Protein AF-A0A259LW27-F1 (afdb_monomer_lite)

Structure (mmCIF, N/CA/C/O backbone):
data_AF-A0A259LW27-F1
#
_entry.id   AF-A0A259LW27-F1
#
loop_
_atom_site.group_PDB
_atom_site.id
_atom_site.type_symbol
_atom_site.label_atom_id
_atom_site.label_alt_id
_atom_site.label_comp_id
_atom_site.label_asym_id
_atom_site.label_entity_id
_atom_site.label_seq_id
_atom_site.pdbx_PDB_ins_code
_atom_site.Cartn_x
_atom_site.Cartn_y
_atom_site.Cartn_z
_atom_site.occupancy
_atom_site.B_iso_or_equiv
_atom_site.auth_seq_id
_atom_site.auth_comp_id
_atom_site.auth_asym_id
_atom_site.auth_atom_id
_atom_site.pdbx_PDB_model_num
ATOM 1 N N . MET A 1 1 ? 3.264 -1.424 16.706 1.00 97.19 1 MET A N 1
ATOM 2 C CA . MET A 1 1 ? 2.680 -1.725 15.375 1.00 97.19 1 MET A CA 1
ATOM 3 C C . MET A 1 1 ? 2.919 -3.188 14.995 1.00 97.19 1 MET A C 1
ATOM 5 O O . MET A 1 1 ? 4.022 -3.687 15.193 1.00 97.19 1 MET A O 1
ATOM 9 N N . ARG A 1 2 ? 1.919 -3.892 14.452 1.00 97.81 2 ARG A N 1
ATOM 10 C CA . ARG A 1 2 ? 2.052 -5.259 13.912 1.00 97.81 2 ARG A CA 1
ATOM 11 C C . ARG A 1 2 ? 2.531 -5.202 12.460 1.00 97.81 2 ARG A C 1
ATOM 13 O O . ARG A 1 2 ? 2.002 -4.412 11.686 1.00 97.81 2 ARG A O 1
ATOM 20 N N . ILE A 1 3 ? 3.506 -6.032 12.082 1.00 98.06 3 ILE A N 1
ATOM 21 C CA . ILE A 1 3 ? 4.008 -6.111 10.698 1.00 98.06 3 ILE A CA 1
ATOM 22 C C . ILE A 1 3 ? 3.600 -7.447 10.075 1.00 98.06 3 ILE A C 1
ATOM 24 O O . ILE A 1 3 ? 3.969 -8.503 10.585 1.00 98.06 3 ILE A O 1
ATOM 28 N N . ILE A 1 4 ? 2.881 -7.380 8.957 1.00 98.25 4 ILE A N 1
ATOM 29 C CA . ILE A 1 4 ? 2.345 -8.508 8.196 1.00 98.25 4 ILE A CA 1
ATOM 30 C C . ILE A 1 4 ? 3.014 -8.516 6.821 1.00 98.25 4 ILE A C 1
ATOM 32 O O . ILE A 1 4 ? 3.068 -7.479 6.165 1.00 98.25 4 ILE A O 1
ATOM 36 N N . ARG A 1 5 ? 3.542 -9.666 6.386 1.00 96.62 5 ARG A N 1
ATOM 37 C CA . ARG A 1 5 ? 4.329 -9.778 5.137 1.00 96.62 5 ARG A CA 1
ATOM 38 C C . ARG A 1 5 ? 3.745 -10.702 4.075 1.00 96.62 5 ARG A C 1
ATOM 40 O O . ARG A 1 5 ? 4.309 -10.824 2.989 1.00 96.62 5 ARG A O 1
ATOM 47 N N . ASP A 1 6 ? 2.623 -11.329 4.388 1.00 93.81 6 ASP A N 1
ATOM 48 C CA . ASP A 1 6 ? 1.914 -12.266 3.527 1.00 93.81 6 ASP A CA 1
ATOM 49 C C . ASP A 1 6 ? 0.428 -11.880 3.492 1.00 93.81 6 ASP A C 1
ATOM 51 O O . ASP A 1 6 ? -0.055 -11.248 4.427 1.00 93.81 6 ASP A O 1
ATOM 55 N N . TYR A 1 7 ? -0.279 -12.207 2.409 1.00 95.88 7 TYR A N 1
ATOM 56 C CA . TYR A 1 7 ? -1.725 -11.973 2.274 1.00 95.88 7 TYR A CA 1
ATOM 57 C C . TYR A 1 7 ? -2.527 -13.273 2.098 1.00 95.88 7 TYR A C 1
ATOM 59 O O . TYR A 1 7 ? -3.751 -13.244 2.085 1.00 95.88 7 TYR A O 1
ATOM 67 N N . THR A 1 8 ? -1.851 -14.411 1.954 1.00 94.69 8 THR A N 1
ATOM 68 C CA . THR A 1 8 ? -2.450 -15.738 1.770 1.00 94.69 8 THR A CA 1
ATOM 69 C C . THR A 1 8 ? -2.719 -16.404 3.117 1.00 94.69 8 THR A C 1
ATOM 71 O O . THR A 1 8 ? -3.765 -17.019 3.302 1.00 94.69 8 THR A O 1
ATOM 74 N N . TYR A 1 9 ? -1.797 -16.253 4.070 1.00 92.06 9 TYR A N 1
ATOM 75 C CA . TYR A 1 9 ? -1.859 -16.871 5.397 1.00 92.06 9 TYR A CA 1
ATOM 76 C C . TYR A 1 9 ? -1.893 -15.807 6.497 1.00 92.06 9 TYR A C 1
ATOM 78 O O . TYR A 1 9 ? -0.999 -15.721 7.336 1.00 92.06 9 TYR A O 1
ATOM 86 N N . VAL A 1 10 ? -2.915 -14.950 6.450 1.00 93.81 10 VAL A N 1
ATOM 87 C CA . VAL A 1 10 ? -3.113 -13.870 7.426 1.00 93.81 10 VAL A CA 1
ATOM 88 C C . VAL A 1 10 ? -4.057 -14.334 8.522 1.00 93.81 10 VAL A C 1
ATOM 90 O O . VAL A 1 10 ? -5.181 -14.751 8.236 1.00 93.81 10 VAL A O 1
ATOM 93 N N . ASP A 1 11 ? -3.624 -14.206 9.775 1.00 95.00 11 ASP A N 1
ATOM 94 C CA . ASP A 1 11 ? -4.479 -14.447 10.934 1.00 95.00 11 ASP A CA 1
ATOM 95 C C . ASP A 1 11 ? -5.708 -13.529 10.898 1.00 95.00 11 ASP A C 1
ATOM 97 O O . ASP A 1 11 ? -5.623 -12.362 10.513 1.00 95.00 11 ASP A O 1
ATOM 101 N N . LEU A 1 12 ? -6.863 -14.010 11.367 1.00 93.88 12 LEU A N 1
ATOM 102 C CA . LEU A 1 12 ? -8.093 -13.205 11.393 1.00 93.88 12 LEU A CA 1
ATOM 103 C C . LEU A 1 12 ? -7.910 -11.869 12.134 1.00 93.88 12 LEU A C 1
ATOM 105 O O . LEU A 1 12 ? -8.438 -10.847 11.700 1.00 93.88 12 LEU A O 1
ATOM 109 N N . ALA A 1 13 ? -7.108 -11.860 13.202 1.00 95.38 13 ALA A N 1
ATOM 110 C CA . ALA A 1 13 ? -6.789 -10.657 13.970 1.00 95.38 13 ALA A CA 1
ATOM 111 C C . ALA A 1 13 ? -5.956 -9.628 13.181 1.00 95.38 13 ALA A C 1
ATOM 113 O O . ALA A 1 13 ? -5.990 -8.440 13.497 1.00 95.38 13 ALA A O 1
ATOM 114 N N . ASP A 1 14 ? -5.245 -10.047 12.133 1.00 96.38 14 ASP A N 1
ATOM 115 C CA . ASP A 1 14 ? -4.373 -9.205 11.313 1.00 96.38 14 ASP A CA 1
ATOM 116 C C . ASP A 1 14 ? -5.112 -8.595 10.096 1.00 96.38 14 ASP A C 1
ATOM 118 O O . ASP A 1 14 ? -4.605 -7.678 9.447 1.00 96.38 14 ASP A O 1
ATOM 122 N N . ARG A 1 15 ? -6.365 -8.995 9.843 1.00 97.81 15 ARG A N 1
ATOM 123 C CA . ARG A 1 15 ? -7.225 -8.477 8.759 1.00 97.81 15 ARG A CA 1
ATOM 124 C C . ARG A 1 15 ? -8.018 -7.222 9.162 1.00 97.81 15 ARG A C 1
ATOM 126 O O . ARG A 1 15 ? -7.976 -6.805 10.320 1.00 97.81 15 ARG A O 1
ATOM 133 N N . GLY A 1 16 ? -8.756 -6.610 8.233 1.00 97.38 16 GLY A N 1
ATOM 134 C CA . GLY A 1 16 ? -9.849 -5.688 8.593 1.00 97.38 16 GLY A CA 1
ATOM 135 C C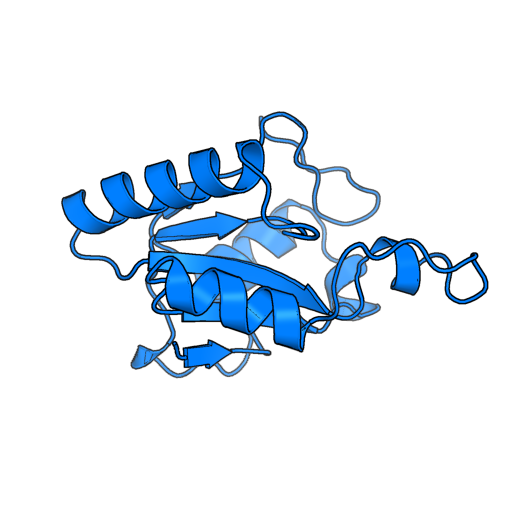 . GLY A 1 16 ? -9.498 -4.208 8.777 1.00 97.38 16 GLY A C 1
ATOM 136 O O . GLY A 1 16 ? -10.308 -3.477 9.339 1.00 97.38 16 GLY A O 1
ATOM 137 N N . ALA A 1 17 ? -8.310 -3.753 8.371 1.00 98.50 17 ALA A N 1
ATOM 138 C CA . ALA A 1 17 ? -7.897 -2.358 8.559 1.00 98.50 17 ALA A CA 1
ATOM 139 C C . ALA A 1 17 ? -8.491 -1.393 7.518 1.00 98.50 17 ALA A C 1
ATOM 141 O O . ALA A 1 17 ? -8.718 -1.774 6.366 1.00 98.50 17 ALA A O 1
ATOM 142 N N . SER A 1 18 ? -8.625 -0.121 7.908 1.00 98.88 18 SER A N 1
ATOM 143 C CA . SER A 1 18 ? -8.682 0.998 6.959 1.00 98.88 18 SER A CA 1
ATOM 144 C C . SER A 1 18 ? -7.250 1.389 6.619 1.00 98.88 18 SER A C 1
ATOM 146 O O . SER A 1 18 ? -6.502 1.802 7.508 1.00 98.88 18 SER A O 1
ATOM 148 N N . ALA A 1 19 ? -6.834 1.212 5.364 1.00 98.81 19 ALA A N 1
ATOM 149 C CA . ALA A 1 19 ? -5.424 1.294 5.004 1.00 98.81 19 ALA A CA 1
ATOM 150 C C . ALA A 1 19 ? -5.109 2.320 3.916 1.00 98.81 19 ALA A C 1
ATOM 152 O O . ALA A 1 19 ? -5.777 2.391 2.885 1.00 98.81 19 ALA A O 1
ATOM 153 N N . ALA A 1 20 ? -4.011 3.050 4.113 1.00 98.81 20 ALA A N 1
ATOM 154 C CA . ALA A 1 20 ? -3.371 3.805 3.043 1.00 98.81 20 ALA A CA 1
ATOM 155 C C . ALA A 1 20 ? -2.406 2.896 2.259 1.00 98.81 20 ALA A C 1
ATOM 157 O O . ALA A 1 20 ? -1.611 2.171 2.863 1.00 98.81 20 ALA A O 1
ATOM 158 N N . ILE A 1 21 ? -2.448 2.929 0.924 1.00 98.44 21 ILE A N 1
ATOM 159 C CA . ILE A 1 21 ? -1.619 2.076 0.055 1.00 98.44 21 ILE A CA 1
ATOM 160 C C . ILE A 1 21 ? -0.588 2.918 -0.708 1.00 98.44 21 ILE A C 1
ATOM 162 O O . ILE A 1 21 ? -0.930 3.917 -1.339 1.00 98.44 21 ILE A O 1
ATOM 166 N N . GLY A 1 22 ? 0.682 2.497 -0.686 1.00 97.31 22 GLY A N 1
ATOM 167 C CA . GLY A 1 22 ? 1.767 3.198 -1.376 1.00 97.31 22 GLY A CA 1
ATOM 168 C C . GLY A 1 22 ? 3.176 2.719 -1.007 1.00 97.31 22 GLY A C 1
ATOM 169 O O . GLY A 1 22 ? 3.369 1.807 -0.206 1.00 97.31 22 GLY A O 1
ATOM 170 N N . ASN A 1 23 ? 4.201 3.349 -1.591 1.00 95.81 23 ASN A N 1
ATOM 171 C CA . ASN A 1 23 ? 5.606 3.015 -1.295 1.00 95.81 23 ASN A CA 1
ATOM 172 C C . ASN A 1 23 ? 6.103 3.623 0.029 1.00 95.81 23 ASN A C 1
ATOM 174 O O . ASN A 1 23 ? 7.026 3.086 0.641 1.00 95.81 23 ASN A O 1
ATOM 178 N N . PHE A 1 24 ? 5.511 4.746 0.457 1.00 97.31 24 PHE A N 1
ATOM 179 C CA . PHE A 1 24 ? 5.796 5.431 1.724 1.00 97.31 24 PHE A CA 1
ATOM 180 C C . PHE A 1 24 ? 7.282 5.733 1.997 1.00 97.31 24 PHE A C 1
ATOM 182 O O . PHE A 1 24 ? 7.673 5.950 3.142 1.00 97.31 24 PHE A O 1
ATOM 189 N N . ASP A 1 25 ? 8.118 5.794 0.959 1.00 95.38 25 ASP A N 1
ATOM 190 C CA . ASP A 1 25 ? 9.520 6.192 1.084 1.00 95.38 25 ASP A CA 1
ATOM 191 C C . ASP A 1 25 ? 9.594 7.685 1.443 1.00 95.38 25 ASP A C 1
ATOM 193 O O . ASP A 1 25 ? 8.900 8.518 0.860 1.00 95.38 25 ASP A O 1
ATOM 197 N N . GLY A 1 26 ? 10.349 8.040 2.480 1.00 95.75 26 GLY A N 1
ATOM 198 C CA . GLY A 1 26 ? 10.391 9.410 3.006 1.00 95.75 26 GLY A CA 1
ATOM 199 C C . GLY A 1 26 ? 9.285 9.771 4.013 1.00 95.75 26 GLY A C 1
ATOM 200 O O . GLY A 1 26 ? 9.517 10.630 4.861 1.00 95.75 26 GLY A O 1
ATOM 201 N N . VAL A 1 27 ? 8.102 9.135 3.964 1.00 97.31 27 VAL A N 1
ATOM 202 C CA . VAL A 1 27 ? 6.915 9.471 4.801 1.00 97.31 27 VAL A CA 1
ATOM 203 C C . VAL A 1 27 ? 6.674 10.999 4.898 1.00 97.31 27 VAL A C 1
ATOM 205 O O . VAL A 1 27 ? 6.501 11.582 5.975 1.00 97.31 27 VAL A O 1
ATOM 208 N N . HIS A 1 28 ? 6.726 11.673 3.744 1.00 96.88 28 HIS A N 1
ATOM 209 C CA . HIS A 1 28 ? 6.546 13.122 3.611 1.00 96.88 28 HIS A CA 1
ATOM 210 C C . HIS A 1 28 ? 5.089 13.569 3.848 1.00 96.88 28 HIS A C 1
ATOM 212 O O . HIS A 1 28 ? 4.200 12.752 4.077 1.00 96.88 28 HIS A O 1
ATOM 218 N N . LEU A 1 29 ? 4.814 14.875 3.750 1.00 97.44 29 LEU A N 1
ATOM 219 C CA . LEU A 1 29 ? 3.489 15.447 4.043 1.00 97.44 29 LEU A CA 1
ATOM 220 C C . LEU A 1 29 ? 2.356 14.833 3.203 1.00 97.44 29 LEU A C 1
ATOM 222 O O . LEU A 1 29 ? 1.311 14.508 3.755 1.00 97.44 29 LEU A O 1
ATOM 226 N N . GLY A 1 30 ? 2.585 14.575 1.910 1.00 97.06 30 GLY A N 1
ATOM 227 C CA . GLY A 1 30 ? 1.608 13.858 1.073 1.00 97.06 30 GLY A CA 1
ATOM 228 C C . GLY A 1 30 ? 1.258 12.455 1.594 1.00 97.06 30 GLY A C 1
ATOM 229 O O . GLY A 1 30 ? 0.087 12.099 1.667 1.00 97.06 30 GLY A O 1
ATOM 230 N N . HIS A 1 31 ? 2.252 11.684 2.050 1.00 97.94 31 HIS A N 1
ATOM 231 C CA . HIS A 1 31 ? 2.022 10.380 2.673 1.00 97.94 31 HIS A CA 1
ATOM 232 C C . HIS A 1 31 ? 1.231 10.496 3.977 1.00 97.94 31 HIS A C 1
ATOM 234 O O . HIS A 1 31 ? 0.343 9.687 4.222 1.00 97.94 31 HIS A O 1
ATOM 240 N N . ARG A 1 32 ? 1.522 11.506 4.804 1.00 98.12 32 ARG A N 1
ATOM 241 C CA . ARG A 1 32 ? 0.762 11.743 6.040 1.00 98.12 32 ARG A CA 1
ATOM 242 C C . ARG A 1 32 ? -0.698 12.053 5.742 1.00 98.12 32 ARG A C 1
ATOM 244 O O . ARG A 1 32 ? -1.561 11.476 6.379 1.00 98.12 32 ARG A O 1
ATOM 251 N N . SER A 1 33 ? -0.965 12.851 4.711 1.00 98.25 33 SER A N 1
ATOM 252 C CA . SER A 1 33 ? -2.331 13.185 4.308 1.00 98.25 33 SER A CA 1
ATOM 253 C C . SER A 1 33 ? -3.172 11.946 3.975 1.00 98.25 33 SER A C 1
ATOM 255 O O . SER A 1 33 ? -4.275 11.814 4.496 1.00 98.25 33 SER A O 1
ATOM 257 N N . VAL A 1 34 ? -2.656 10.998 3.180 1.00 98.25 34 VAL A N 1
ATOM 258 C CA . VAL A 1 34 ? -3.402 9.758 2.878 1.00 98.25 34 VAL A CA 1
ATOM 259 C C . VAL A 1 34 ? -3.519 8.821 4.088 1.00 98.25 34 VAL A C 1
ATOM 261 O O . VAL A 1 34 ? -4.531 8.139 4.231 1.00 98.25 34 VAL A O 1
ATOM 264 N N . ILE A 1 35 ? -2.525 8.810 4.985 1.00 98.75 35 ILE A N 1
ATOM 265 C CA . ILE A 1 35 ? -2.583 8.055 6.249 1.00 98.75 35 ILE A CA 1
ATOM 266 C C . ILE A 1 35 ? -3.658 8.637 7.174 1.00 98.75 35 ILE A C 1
ATOM 268 O O . ILE A 1 35 ? -4.430 7.881 7.756 1.00 98.75 35 ILE A O 1
ATOM 272 N N . ASP A 1 36 ? -3.750 9.961 7.285 1.00 98.69 36 ASP A N 1
ATOM 273 C CA . ASP A 1 36 ? -4.738 10.630 8.132 1.00 98.69 36 ASP A CA 1
ATOM 274 C C . ASP A 1 36 ? -6.161 10.453 7.584 1.00 98.69 36 ASP A C 1
ATOM 276 O O . ASP A 1 36 ? -7.082 10.199 8.354 1.00 98.69 36 ASP A O 1
ATOM 280 N N . MET A 1 37 ? -6.347 10.458 6.258 1.00 98.69 37 MET A N 1
ATOM 281 C CA . MET A 1 37 ? -7.632 10.080 5.649 1.00 98.69 37 MET A CA 1
ATOM 282 C C . MET A 1 37 ? -8.015 8.629 5.971 1.00 98.69 37 MET A C 1
ATOM 284 O O . MET A 1 37 ? -9.167 8.355 6.310 1.00 98.69 37 MET A O 1
ATOM 288 N N . ALA A 1 38 ? -7.058 7.695 5.899 1.00 98.81 38 ALA A N 1
ATOM 289 C CA . ALA A 1 38 ? -7.304 6.303 6.269 1.00 98.81 38 ALA A CA 1
ATOM 290 C C . ALA A 1 38 ? -7.646 6.172 7.761 1.00 98.81 38 ALA A C 1
ATOM 292 O O . ALA A 1 38 ? -8.540 5.398 8.107 1.00 98.81 38 ALA A O 1
ATOM 293 N N . ARG A 1 39 ? -7.002 6.964 8.629 1.00 98.81 39 ARG A N 1
ATOM 294 C CA . ARG A 1 39 ? -7.315 7.037 10.062 1.00 98.81 39 ARG A CA 1
ATOM 295 C C . ARG A 1 39 ? -8.750 7.485 10.288 1.00 98.81 39 ARG A C 1
ATOM 297 O O . ARG A 1 39 ? -9.502 6.746 10.911 1.00 98.81 39 ARG A O 1
ATOM 304 N N . SER A 1 40 ? -9.144 8.638 9.748 1.00 98.75 40 SER A N 1
ATOM 305 C CA . SER A 1 40 ? -10.496 9.174 9.943 1.00 98.75 40 SER A CA 1
ATOM 306 C C . SER A 1 40 ? -11.576 8.217 9.434 1.00 98.75 40 SER A C 1
ATOM 308 O O . SER A 1 40 ? -12.594 8.026 10.094 1.00 98.75 40 SER A O 1
ATOM 310 N N . ALA A 1 41 ? -11.347 7.565 8.289 1.00 98.62 41 ALA A N 1
ATOM 311 C CA . ALA A 1 41 ? -12.265 6.551 7.778 1.00 98.62 41 ALA A CA 1
ATOM 312 C C . ALA A 1 41 ? -12.323 5.304 8.677 1.00 98.62 41 ALA A C 1
ATOM 314 O O . ALA A 1 41 ? -13.403 4.762 8.896 1.00 98.62 41 ALA A O 1
ATOM 315 N N . GLY A 1 42 ? -11.181 4.868 9.221 1.00 98.69 42 GLY A N 1
ATOM 316 C CA . GLY A 1 42 ? -11.096 3.734 10.142 1.00 98.69 42 GLY A CA 1
ATOM 317 C C . GLY A 1 42 ? -11.820 3.992 11.460 1.00 98.69 42 GLY A C 1
ATOM 318 O O . GLY A 1 42 ? -12.622 3.163 11.884 1.00 98.69 42 GLY A O 1
ATOM 319 N N . GLU A 1 43 ? -11.621 5.168 12.058 1.00 98.50 43 GLU A N 1
ATOM 320 C CA . GLU A 1 43 ? -12.313 5.603 13.278 1.00 98.50 43 GLU A CA 1
ATOM 321 C C . GLU A 1 43 ? -13.840 5.588 13.105 1.00 98.50 43 GLU A C 1
ATOM 323 O O . GLU A 1 43 ? -14.552 5.122 13.993 1.00 98.50 43 GLU A O 1
ATOM 328 N N . ALA A 1 44 ? -14.346 6.008 11.940 1.00 98.38 44 ALA A N 1
ATOM 329 C CA . ALA A 1 44 ? -15.780 6.024 11.645 1.00 98.38 44 ALA A CA 1
ATOM 330 C C . ALA A 1 44 ? -16.426 4.626 11.579 1.00 98.38 44 ALA A C 1
ATOM 332 O O . ALA A 1 44 ? -17.629 4.501 11.809 1.00 98.38 44 ALA A O 1
ATOM 333 N N . ILE A 1 45 ? -15.650 3.579 11.275 1.00 97.62 45 ILE A N 1
ATOM 334 C CA . ILE A 1 45 ? -16.139 2.194 11.139 1.00 97.62 45 ILE A CA 1
ATOM 335 C C . ILE A 1 45 ? -15.573 1.242 12.203 1.00 97.62 45 ILE A C 1
ATOM 337 O O . ILE A 1 45 ? -15.793 0.035 12.126 1.00 97.62 45 ILE A O 1
ATOM 341 N N . GLY A 1 46 ? -14.827 1.761 13.184 1.00 97.94 46 GLY A N 1
ATOM 342 C CA . GLY A 1 46 ? -14.171 0.955 14.216 1.00 97.94 46 GLY A CA 1
ATOM 343 C C . GLY A 1 46 ? -13.059 0.035 13.689 1.00 97.94 46 GLY A C 1
ATOM 344 O O . GLY A 1 46 ? -12.807 -1.014 14.281 1.00 97.94 46 GLY A O 1
ATOM 345 N N . ALA A 1 47 ? -12.408 0.392 12.578 1.00 98.50 47 ALA A N 1
ATOM 346 C CA . ALA A 1 47 ? -11.306 -0.369 11.991 1.00 98.50 47 ALA A CA 1
ATOM 347 C C . ALA A 1 47 ? -9.930 0.185 12.414 1.00 98.50 47 ALA A C 1
ATOM 349 O O . ALA A 1 47 ? -9.765 1.403 12.505 1.00 98.50 47 ALA A O 1
ATOM 350 N N . PRO A 1 48 ? -8.915 -0.680 12.616 1.00 98.50 48 PRO A N 1
ATOM 351 C CA . PRO A 1 48 ? -7.557 -0.244 12.935 1.00 98.50 48 PRO A CA 1
ATOM 352 C C . PRO A 1 48 ? -6.916 0.514 11.767 1.00 98.50 48 PRO A C 1
ATOM 354 O O . PRO A 1 48 ? -7.232 0.254 10.598 1.00 98.50 48 PRO A O 1
ATOM 357 N N . LEU A 1 49 ? -5.965 1.399 12.076 1.00 98.88 49 LEU A N 1
ATOM 358 C CA . LEU A 1 49 ? -5.208 2.131 11.066 1.00 98.88 49 LEU A CA 1
ATOM 359 C C . LEU A 1 49 ? -4.168 1.219 10.410 1.00 98.88 49 LEU A C 1
ATOM 361 O O . LEU A 1 49 ? -3.246 0.709 11.055 1.00 98.88 49 LEU A O 1
ATOM 365 N N . GLY A 1 50 ? -4.299 1.051 9.098 1.00 98.81 50 GLY A N 1
ATOM 366 C CA . GLY A 1 50 ? -3.403 0.267 8.266 1.00 98.81 50 GLY A CA 1
ATOM 367 C C . GLY A 1 50 ? -2.518 1.108 7.348 1.00 98.81 50 GLY A C 1
ATOM 368 O O . GLY A 1 50 ? -2.898 2.174 6.864 1.00 98.81 50 GLY A O 1
ATOM 369 N N . VAL A 1 51 ? -1.348 0.569 7.019 1.00 98.88 51 VAL A N 1
ATOM 370 C CA . VAL A 1 51 ? -0.558 0.981 5.855 1.00 98.88 51 VAL A CA 1
ATOM 371 C C . VAL A 1 51 ? -0.165 -0.260 5.074 1.00 98.88 51 VAL A C 1
ATOM 373 O O . VAL A 1 51 ? 0.384 -1.192 5.655 1.00 98.88 51 VAL A O 1
ATOM 376 N N . MET A 1 52 ? -0.413 -0.275 3.765 1.00 98.69 52 MET A N 1
ATOM 377 C CA . MET A 1 52 ? 0.094 -1.316 2.873 1.00 98.69 52 MET A CA 1
ATOM 378 C C . MET A 1 52 ? 1.214 -0.775 1.995 1.00 98.69 52 MET A C 1
ATOM 380 O O . MET A 1 52 ? 1.074 0.251 1.328 1.00 98.69 52 MET A O 1
ATOM 384 N N . THR A 1 53 ? 2.327 -1.497 1.988 1.00 98.25 53 THR A N 1
ATOM 385 C CA . THR A 1 53 ? 3.518 -1.179 1.213 1.00 98.25 53 THR A CA 1
ATOM 386 C C . THR A 1 53 ? 4.192 -2.448 0.699 1.00 98.25 53 THR A C 1
ATOM 388 O O . THR A 1 53 ? 3.705 -3.558 0.912 1.00 98.25 53 THR A O 1
ATOM 391 N N . PHE A 1 54 ? 5.309 -2.283 -0.000 1.00 97.38 54 PHE A N 1
ATOM 392 C CA . PHE A 1 54 ? 5.984 -3.349 -0.723 1.00 97.38 54 PHE A CA 1
ATOM 393 C C . PHE A 1 54 ? 7.475 -3.377 -0.392 1.00 97.38 54 PHE A C 1
ATOM 395 O O . PHE A 1 54 ? 8.139 -2.336 -0.393 1.00 97.38 54 PHE A O 1
ATOM 402 N N . GLU A 1 55 ? 8.007 -4.572 -0.150 1.00 97.06 55 GLU A N 1
ATOM 403 C CA . GLU A 1 55 ? 9.435 -4.799 0.057 1.00 97.06 55 GLU A CA 1
ATOM 404 C C . GLU A 1 55 ? 9.882 -6.071 -0.695 1.00 97.06 55 GLU A C 1
ATOM 406 O O . GLU A 1 55 ? 9.269 -7.113 -0.493 1.00 97.06 55 GLU A O 1
ATOM 411 N N . PRO A 1 56 ? 10.918 -6.038 -1.557 1.00 96.19 56 PRO A N 1
ATOM 412 C CA . PRO A 1 56 ? 11.686 -4.865 -1.964 1.00 96.19 56 PRO A CA 1
ATOM 413 C C . PRO A 1 56 ? 10.816 -3.801 -2.637 1.00 96.19 56 PRO A C 1
ATOM 415 O O . PRO A 1 56 ? 9.747 -4.087 -3.169 1.00 96.19 56 PRO A O 1
ATOM 418 N N . HIS A 1 57 ? 11.278 -2.551 -2.618 1.00 96.25 57 HIS A N 1
ATOM 419 C CA . HIS A 1 57 ? 10.601 -1.466 -3.320 1.00 96.25 57 HIS A CA 1
ATOM 420 C C . HIS A 1 57 ? 10.387 -1.858 -4.802 1.00 96.25 57 HIS A C 1
ATOM 422 O O . HIS A 1 57 ? 11.356 -2.284 -5.439 1.00 96.25 57 HIS A O 1
ATOM 428 N N . PRO A 1 58 ? 9.196 -1.665 -5.408 1.00 95.00 58 PRO A N 1
ATOM 429 C CA . PRO A 1 58 ? 8.898 -2.160 -6.758 1.00 95.00 58 PRO A CA 1
ATOM 430 C C . PRO A 1 58 ? 9.906 -1.708 -7.823 1.00 95.00 58 PRO A C 1
ATOM 432 O O . PRO A 1 58 ? 10.332 -2.492 -8.664 1.00 95.00 58 PRO A O 1
ATOM 435 N N . ARG A 1 59 ? 10.370 -0.452 -7.746 1.00 94.81 59 ARG A N 1
ATOM 436 C CA . ARG A 1 59 ? 11.455 0.063 -8.605 1.00 94.81 59 ARG A CA 1
ATOM 437 C C . ARG A 1 59 ? 12.755 -0.747 -8.497 1.00 94.81 59 ARG A C 1
ATOM 439 O O . ARG A 1 59 ? 13.380 -0.989 -9.518 1.00 94.81 59 ARG A O 1
ATOM 446 N N . GLN A 1 60 ? 13.147 -1.166 -7.294 1.00 95.38 60 GLN A N 1
ATOM 447 C CA . GLN A 1 60 ? 14.335 -1.998 -7.088 1.00 95.38 60 GLN A CA 1
ATOM 448 C C . GLN A 1 60 ? 14.118 -3.418 -7.624 1.00 95.38 60 GLN A C 1
ATOM 450 O O . GLN A 1 60 ? 15.044 -4.002 -8.165 1.00 95.38 60 GLN A O 1
ATOM 455 N N . PHE A 1 61 ? 12.901 -3.961 -7.517 1.00 95.56 61 PHE A N 1
ATOM 456 C CA . PHE A 1 61 ? 12.575 -5.261 -8.108 1.00 95.56 61 PHE A CA 1
ATOM 457 C C . PHE A 1 61 ? 12.727 -5.255 -9.638 1.00 95.56 61 PHE A C 1
ATOM 459 O O . PHE A 1 61 ? 13.309 -6.176 -10.199 1.00 95.56 61 PHE A O 1
ATOM 466 N N . PHE A 1 62 ? 12.230 -4.215 -10.315 1.00 95.31 62 PHE A N 1
ATOM 467 C CA . PHE A 1 62 ? 12.322 -4.114 -11.778 1.00 95.31 62 PHE A CA 1
ATOM 468 C C . PHE A 1 62 ? 13.694 -3.659 -12.291 1.00 95.31 62 PHE A C 1
ATOM 470 O O . PHE A 1 62 ? 14.014 -3.910 -13.449 1.00 95.31 62 PHE A O 1
ATOM 477 N N . ALA A 1 63 ? 14.488 -2.982 -11.461 1.00 95.94 63 ALA A N 1
ATOM 478 C CA . ALA A 1 63 ? 15.807 -2.476 -11.824 1.00 95.94 63 ALA A CA 1
ATOM 479 C C . ALA A 1 63 ? 16.811 -2.717 -10.678 1.00 95.94 63 ALA A C 1
ATOM 481 O O . ALA A 1 63 ? 17.176 -1.767 -9.978 1.00 95.94 63 ALA A O 1
ATOM 482 N N . PRO A 1 64 ? 17.236 -3.975 -10.455 1.00 94.06 64 PRO A N 1
ATOM 483 C CA . PRO A 1 64 ? 18.095 -4.338 -9.324 1.00 94.06 64 PRO A CA 1
ATOM 484 C C . PRO A 1 64 ? 19.480 -3.680 -9.376 1.00 94.06 64 PRO A C 1
ATOM 486 O O . PRO A 1 64 ? 20.031 -3.368 -8.325 1.00 94.06 64 PRO A O 1
ATOM 489 N N . ASP A 1 65 ? 19.994 -3.403 -10.578 1.00 95.94 65 ASP A N 1
ATOM 490 C CA . ASP A 1 65 ? 21.319 -2.803 -10.797 1.00 95.94 65 ASP A CA 1
ATOM 491 C C . ASP A 1 65 ? 21.287 -1.265 -10.897 1.00 95.94 65 ASP A C 1
ATOM 493 O O . ASP A 1 65 ? 22.300 -0.625 -11.189 1.00 95.94 65 ASP A O 1
ATOM 497 N N . ALA A 1 66 ? 20.121 -0.640 -10.693 1.00 95.06 66 ALA A N 1
ATOM 498 C CA . ALA A 1 66 ? 20.007 0.814 -10.724 1.00 95.06 66 ALA A CA 1
ATOM 499 C C . ALA A 1 66 ? 20.710 1.465 -9.514 1.00 95.06 66 ALA A C 1
ATOM 501 O O . ALA A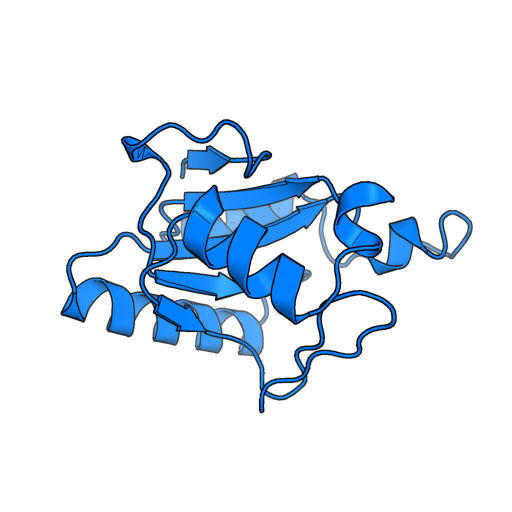 1 66 ? 20.770 0.868 -8.436 1.00 95.06 66 ALA A O 1
ATOM 502 N N . PRO A 1 67 ? 21.172 2.726 -9.639 1.00 95.81 67 PRO A N 1
ATOM 503 C CA . PRO A 1 67 ? 21.735 3.457 -8.511 1.00 95.81 67 PRO A CA 1
ATOM 504 C C . PRO A 1 67 ? 20.778 3.518 -7.306 1.00 95.81 67 PRO A C 1
ATOM 506 O O . PRO A 1 67 ? 19.554 3.587 -7.496 1.00 95.81 67 PRO A O 1
ATOM 509 N N . PRO A 1 68 ? 21.307 3.561 -6.067 1.00 91.56 68 PRO A N 1
ATOM 510 C CA . PRO A 1 68 ? 20.493 3.741 -4.872 1.00 91.56 68 PRO A CA 1
ATOM 511 C C . PRO A 1 68 ? 19.592 4.976 -4.982 1.00 91.56 68 PRO A C 1
ATOM 513 O O . PRO A 1 68 ? 20.048 6.059 -5.341 1.00 91.56 68 PRO A O 1
ATOM 516 N N . PHE A 1 69 ? 18.308 4.814 -4.661 1.00 94.56 69 PHE A N 1
ATOM 517 C CA . PHE A 1 69 ? 17.313 5.892 -4.759 1.00 94.56 69 PHE A CA 1
ATOM 518 C C . PHE A 1 69 ? 16.471 6.076 -3.492 1.00 94.56 69 PHE A C 1
ATOM 520 O O . PHE A 1 69 ? 15.700 7.030 -3.422 1.00 94.56 69 PHE A O 1
ATOM 527 N N . ARG A 1 70 ? 16.556 5.146 -2.531 1.00 95.38 70 ARG A N 1
ATOM 528 C CA . ARG A 1 70 ? 15.683 5.150 -1.354 1.00 95.38 70 ARG A CA 1
ATOM 529 C C . ARG A 1 70 ? 16.019 6.317 -0.433 1.00 95.38 70 ARG A C 1
ATOM 531 O O . ARG A 1 70 ? 17.186 6.520 -0.101 1.00 95.38 70 ARG A O 1
ATOM 538 N N . LEU A 1 71 ? 14.992 7.021 0.033 1.00 96.25 71 LEU A N 1
ATOM 539 C CA . LEU A 1 71 ? 15.125 8.069 1.048 1.00 96.25 71 LEU A CA 1
ATOM 540 C C . LEU A 1 71 ? 15.280 7.480 2.454 1.00 96.25 71 LEU A C 1
ATOM 542 O O . LEU A 1 71 ? 15.863 8.115 3.332 1.00 96.25 71 LEU A O 1
ATOM 546 N N . MET A 1 72 ? 14.753 6.276 2.687 1.00 95.94 72 MET A N 1
ATOM 547 C CA . MET A 1 72 ? 14.886 5.563 3.957 1.00 95.94 72 MET A CA 1
ATOM 548 C C . MET A 1 72 ? 14.934 4.040 3.794 1.00 95.94 72 MET A C 1
ATOM 550 O O . MET A 1 72 ? 14.438 3.469 2.821 1.00 95.94 72 MET A O 1
ATOM 554 N N . SER A 1 73 ? 15.521 3.361 4.786 1.00 96.56 73 SER A N 1
ATOM 555 C CA . SER A 1 73 ? 15.429 1.903 4.896 1.00 96.56 73 SER A CA 1
ATOM 556 C C . SER A 1 73 ? 14.012 1.468 5.280 1.00 96.56 73 SER A C 1
ATOM 558 O O . SER A 1 73 ? 13.214 2.264 5.789 1.00 96.56 73 SER A O 1
ATOM 560 N N . ARG A 1 74 ? 13.700 0.182 5.084 1.00 96.75 74 ARG A N 1
ATOM 561 C CA . ARG A 1 74 ? 12.406 -0.373 5.501 1.00 96.75 74 ARG A CA 1
ATOM 562 C C . ARG A 1 74 ? 12.199 -0.259 7.019 1.00 96.75 74 ARG A C 1
ATOM 564 O O . ARG A 1 74 ? 11.097 0.042 7.462 1.00 96.75 74 ARG A O 1
ATOM 571 N N . GLU A 1 75 ? 13.264 -0.410 7.811 1.00 97.81 75 GLU A N 1
ATOM 572 C CA . GLU A 1 75 ? 13.234 -0.289 9.274 1.00 97.81 75 GLU A CA 1
ATOM 573 C C . GLU A 1 75 ? 12.929 1.151 9.693 1.00 97.81 75 GLU A C 1
ATOM 575 O O . GLU A 1 75 ? 12.084 1.387 10.555 1.00 97.81 75 GLU A O 1
ATOM 580 N N . ALA A 1 76 ? 13.571 2.127 9.043 1.00 98.06 76 ALA A N 1
ATOM 581 C CA . ALA A 1 76 ? 13.317 3.539 9.295 1.00 98.06 76 ALA A CA 1
ATOM 582 C C . ALA A 1 76 ? 11.885 3.936 8.897 1.00 98.06 76 ALA A C 1
ATOM 584 O O . ALA A 1 76 ? 11.227 4.660 9.648 1.00 98.06 76 ALA A O 1
ATOM 585 N N . ARG A 1 77 ? 11.371 3.421 7.769 1.00 98.31 77 ARG A N 1
ATOM 586 C CA . ARG A 1 77 ? 9.969 3.587 7.355 1.00 98.31 77 ARG A CA 1
ATOM 587 C C . ARG A 1 77 ? 9.013 3.013 8.397 1.00 98.31 77 ARG A C 1
ATOM 589 O O . ARG A 1 77 ? 8.141 3.738 8.867 1.00 98.31 77 ARG A O 1
ATOM 596 N N . ALA A 1 78 ? 9.209 1.762 8.812 1.00 98.50 78 ALA A N 1
ATOM 597 C CA . ALA A 1 78 ? 8.374 1.114 9.823 1.00 98.50 78 ALA A CA 1
ATOM 598 C C . ALA A 1 78 ? 8.368 1.899 11.146 1.00 98.50 78 ALA A C 1
ATOM 600 O O . ALA A 1 78 ? 7.304 2.185 11.688 1.00 98.50 78 ALA A O 1
ATOM 601 N N . HIS A 1 79 ? 9.534 2.347 11.617 1.00 98.19 79 HIS A N 1
ATOM 602 C CA . HIS A 1 79 ? 9.636 3.150 12.836 1.00 98.19 79 HIS A CA 1
ATOM 603 C C . HIS A 1 79 ? 8.924 4.510 12.722 1.00 98.19 79 HIS A C 1
ATOM 605 O O . HIS A 1 79 ? 8.324 4.994 13.683 1.00 98.19 79 HIS A O 1
ATOM 611 N N . ARG A 1 80 ? 8.964 5.153 11.547 1.00 98.19 80 ARG A N 1
ATOM 612 C CA . ARG A 1 80 ? 8.219 6.397 11.298 1.00 98.19 80 ARG A CA 1
ATOM 613 C C . ARG A 1 80 ? 6.711 6.165 11.283 1.00 98.19 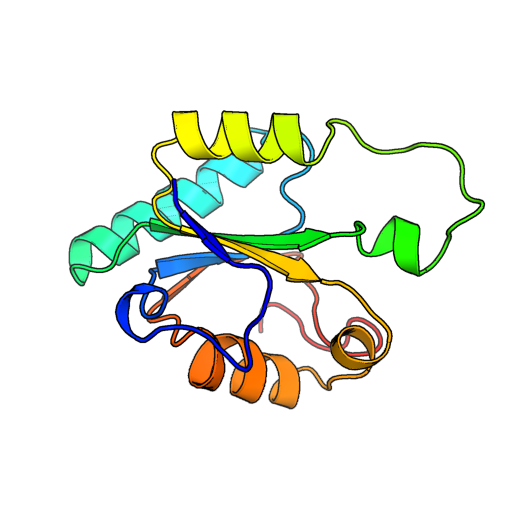80 ARG A C 1
ATOM 615 O O . ARG A 1 80 ? 5.996 6.971 11.866 1.00 98.19 80 ARG A O 1
ATOM 622 N N . LEU A 1 81 ? 6.245 5.088 10.656 1.00 98.69 81 LEU A N 1
ATOM 623 C CA . LEU A 1 81 ? 4.825 4.729 10.617 1.00 98.69 81 LEU A CA 1
ATOM 624 C C . LEU A 1 81 ? 4.288 4.377 12.009 1.00 98.69 81 LEU A C 1
ATOM 626 O O . LEU A 1 81 ? 3.212 4.834 12.381 1.00 98.69 81 LEU A O 1
ATOM 630 N N . GLU A 1 82 ? 5.069 3.669 12.825 1.00 98.50 82 GLU A N 1
ATOM 631 C CA . GLU A 1 82 ? 4.705 3.392 14.217 1.00 98.50 82 GLU A CA 1
ATOM 632 C C . GLU A 1 82 ? 4.542 4.680 15.036 1.00 98.50 82 GLU A C 1
ATOM 634 O O . GLU A 1 82 ? 3.576 4.821 15.780 1.00 98.50 82 GLU A O 1
ATOM 639 N N . LYS A 1 83 ? 5.424 5.672 14.846 1.00 98.06 83 LYS A N 1
ATOM 640 C CA . LYS A 1 83 ? 5.289 6.998 15.481 1.00 98.06 83 LYS A CA 1
ATOM 641 C C . LYS A 1 83 ? 4.071 7.789 15.011 1.00 98.06 83 LYS A C 1
ATOM 643 O O . LYS A 1 83 ? 3.622 8.676 15.728 1.00 98.06 83 LYS A O 1
ATOM 648 N N . LEU A 1 84 ? 3.553 7.491 13.821 1.00 98.19 84 LEU A N 1
ATOM 649 C CA . LEU A 1 84 ? 2.282 8.030 13.344 1.00 98.19 84 LEU A CA 1
ATOM 650 C C . LEU A 1 84 ? 1.086 7.245 13.902 1.00 98.19 84 LEU A C 1
ATOM 652 O O . LEU A 1 84 ? -0.042 7.556 13.549 1.00 98.19 84 LEU A O 1
ATOM 656 N N . GLY A 1 85 ? 1.288 6.245 14.761 1.00 98.38 85 GLY A N 1
ATOM 657 C CA . GLY A 1 85 ? 0.201 5.457 15.339 1.00 98.38 85 GLY A CA 1
ATOM 658 C C . GLY A 1 85 ? -0.453 4.506 14.341 1.00 98.38 85 GLY A C 1
ATOM 659 O O . GLY A 1 85 ? -1.647 4.261 14.445 1.00 98.38 85 GLY A O 1
ATOM 660 N N . VAL A 1 86 ? 0.294 4.012 13.347 1.00 98.75 86 VAL A N 1
ATOM 661 C CA . VAL A 1 86 ? -0.174 2.913 12.492 1.00 98.75 86 VAL A CA 1
ATOM 662 C C . VAL A 1 86 ? -0.232 1.631 13.324 1.00 98.75 86 VAL A C 1
ATOM 664 O O . VAL A 1 86 ? 0.758 1.237 13.947 1.00 98.75 86 VAL A O 1
ATOM 667 N N . ASP A 1 87 ? -1.379 0.957 13.304 1.00 98.69 87 ASP A N 1
ATOM 668 C CA . ASP A 1 87 ? -1.596 -0.287 14.043 1.00 98.69 87 ASP A CA 1
ATOM 669 C C . ASP A 1 87 ? -1.044 -1.486 13.272 1.00 98.69 87 ASP A C 1
ATOM 671 O O . ASP A 1 87 ? -0.348 -2.333 13.845 1.00 98.69 87 ASP A O 1
ATOM 675 N N . LYS A 1 88 ? -1.319 -1.534 11.959 1.00 98.62 88 LYS A N 1
ATOM 676 C CA . LYS A 1 88 ? -0.968 -2.647 11.065 1.00 98.62 88 LYS A CA 1
ATOM 677 C C . LYS A 1 88 ? -0.181 -2.164 9.849 1.00 98.62 88 LYS A C 1
ATOM 679 O O . LYS A 1 88 ? -0.675 -1.388 9.037 1.00 98.62 88 LYS A O 1
ATOM 684 N N . LEU A 1 89 ? 1.037 -2.669 9.694 1.00 98.81 89 LEU A N 1
ATOM 685 C CA . LEU A 1 89 ? 1.855 -2.483 8.501 1.00 98.81 89 LEU A CA 1
ATOM 686 C C . LEU A 1 89 ? 1.838 -3.761 7.661 1.00 98.81 89 LEU A C 1
ATOM 688 O O . LEU A 1 89 ? 2.490 -4.744 8.005 1.00 98.81 89 LEU A O 1
ATOM 692 N N . TYR A 1 90 ? 1.130 -3.723 6.539 1.00 98.69 90 TYR A N 1
ATOM 693 C CA . TYR A 1 90 ? 1.140 -4.757 5.511 1.00 98.69 90 TYR A CA 1
ATOM 694 C C . TYR A 1 90 ? 2.328 -4.515 4.567 1.00 98.69 90 TYR A C 1
ATOM 696 O O . TYR A 1 90 ? 2.195 -3.873 3.528 1.00 98.69 90 TYR A O 1
ATOM 704 N N . GLU A 1 91 ? 3.519 -4.971 4.953 1.00 98.38 91 GLU A N 1
ATOM 705 C CA . GLU A 1 91 ? 4.747 -4.904 4.149 1.00 98.38 91 GLU A CA 1
ATOM 706 C C . GLU A 1 91 ? 4.849 -6.153 3.267 1.00 98.38 91 GLU A C 1
ATOM 708 O O . GLU A 1 91 ? 5.554 -7.110 3.586 1.00 98.38 91 GLU A O 1
ATOM 713 N N . LEU A 1 92 ? 4.095 -6.168 2.170 1.00 98.06 92 LEU A N 1
ATOM 714 C CA . LEU A 1 92 ? 3.997 -7.341 1.309 1.00 98.06 92 LEU A CA 1
ATOM 715 C C . LEU A 1 92 ? 5.301 -7.588 0.549 1.00 98.06 92 LEU A C 1
ATOM 717 O O . LEU A 1 92 ? 5.915 -6.661 0.014 1.00 98.06 92 LEU A O 1
ATOM 721 N N . ASN A 1 93 ? 5.685 -8.862 0.449 1.00 96.50 93 ASN A N 1
ATOM 722 C CA . ASN A 1 93 ? 6.835 -9.262 -0.351 1.00 96.50 93 ASN A CA 1
ATOM 723 C C . ASN A 1 93 ? 6.578 -9.004 -1.846 1.00 96.50 93 ASN A C 1
ATOM 725 O O . ASN A 1 93 ? 5.737 -9.667 -2.461 1.00 96.50 93 ASN A O 1
ATOM 729 N N . PHE A 1 94 ? 7.306 -8.062 -2.446 1.00 96.94 94 PHE A N 1
ATOM 730 C CA . PHE A 1 94 ? 7.164 -7.754 -3.866 1.00 96.94 94 PHE A CA 1
ATOM 731 C C . PHE A 1 94 ? 7.994 -8.715 -4.716 1.00 96.94 94 PHE A C 1
ATOM 733 O O . PHE A 1 94 ? 9.220 -8.635 -4.771 1.00 96.94 94 PHE A O 1
ATOM 740 N N . ASN A 1 95 ? 7.310 -9.630 -5.396 1.00 96.38 95 ASN A N 1
ATOM 741 C CA . ASN A 1 95 ? 7.928 -10.691 -6.184 1.00 96.38 95 ASN A CA 1
ATOM 742 C C . ASN A 1 95 ? 7.216 -10.882 -7.535 1.00 96.38 95 ASN A C 1
ATOM 744 O O . ASN A 1 95 ? 6.261 -10.175 -7.860 1.00 96.38 95 ASN A O 1
ATOM 748 N N . ALA A 1 96 ? 7.675 -11.851 -8.333 1.00 96.94 96 ALA A N 1
ATOM 749 C CA . ALA A 1 96 ? 7.094 -12.157 -9.643 1.00 96.94 96 ALA A CA 1
ATOM 750 C C . ALA A 1 96 ? 5.612 -12.581 -9.573 1.00 96.94 96 ALA A C 1
ATOM 752 O O . ALA A 1 96 ? 4.829 -12.255 -10.465 1.00 96.94 96 ALA A O 1
ATOM 753 N N . ALA A 1 97 ? 5.203 -13.277 -8.508 1.00 96.44 97 ALA A N 1
ATOM 754 C CA . ALA A 1 97 ? 3.811 -13.683 -8.333 1.00 96.44 97 ALA A CA 1
ATOM 755 C C . ALA A 1 97 ? 2.912 -12.466 -8.076 1.00 96.44 97 ALA A C 1
ATOM 757 O O . ALA A 1 97 ? 1.884 -12.318 -8.727 1.00 96.44 97 ALA A O 1
ATOM 758 N N . LEU A 1 98 ? 3.326 -11.551 -7.194 1.00 96.62 98 LEU A N 1
ATOM 759 C CA . LEU A 1 98 ? 2.570 -10.333 -6.904 1.00 96.62 98 LEU A CA 1
ATOM 760 C C . LEU A 1 98 ? 2.560 -9.363 -8.097 1.00 96.62 98 LEU A C 1
ATOM 762 O O . LEU A 1 98 ? 1.516 -8.810 -8.434 1.00 96.62 98 LEU A O 1
ATOM 766 N N . SER A 1 99 ? 3.702 -9.180 -8.767 1.00 97.06 99 SER A N 1
ATOM 767 C CA . SER A 1 99 ? 3.837 -8.236 -9.887 1.00 97.06 99 SER A CA 1
ATOM 768 C C . SER A 1 99 ? 3.125 -8.683 -11.168 1.00 97.06 99 SER A C 1
ATOM 770 O O . SER A 1 99 ? 2.869 -7.860 -12.051 1.00 97.06 99 SER A O 1
ATOM 772 N N . SER A 1 100 ? 2.779 -9.969 -11.271 1.00 97.69 100 SER A N 1
ATOM 773 C CA . SER A 1 100 ? 2.044 -10.531 -12.408 1.00 97.69 100 SER A CA 1
ATOM 774 C C . SER A 1 100 ? 0.522 -10.495 -12.251 1.00 97.69 100 SER A C 1
ATOM 776 O O . SER A 1 100 ? -0.173 -10.727 -13.242 1.00 97.69 100 SER A O 1
ATOM 778 N N . LEU A 1 101 ? -0.003 -10.163 -11.064 1.00 98.31 101 LEU A N 1
ATOM 779 C CA . LEU A 1 101 ? -1.446 -10.057 -10.838 1.00 98.31 101 LEU A CA 1
ATOM 780 C C . LEU A 1 101 ? -2.057 -8.952 -11.694 1.00 98.31 101 LEU A C 1
ATOM 782 O O . LEU A 1 101 ? -1.543 -7.834 -11.744 1.00 98.31 101 LEU A O 1
ATOM 786 N N . THR A 1 102 ? -3.193 -9.232 -12.329 1.00 98.62 102 THR A N 1
ATOM 787 C CA . THR A 1 102 ? -3.995 -8.174 -12.951 1.00 98.62 102 THR A CA 1
ATOM 788 C C . THR A 1 102 ? -4.479 -7.184 -11.881 1.00 98.62 102 THR A C 1
ATOM 790 O O . THR A 1 102 ? -4.523 -7.536 -10.698 1.00 98.62 102 THR A O 1
ATOM 793 N N . PRO A 1 103 ? -4.876 -5.951 -12.245 1.00 98.31 103 PRO A N 1
ATOM 794 C CA . PRO A 1 103 ? -5.486 -5.032 -11.285 1.00 98.31 103 PRO A CA 1
ATOM 795 C C . PRO A 1 103 ? -6.667 -5.671 -10.540 1.00 98.31 103 PRO A C 1
ATOM 797 O O . PRO A 1 103 ? -6.741 -5.595 -9.315 1.00 98.31 103 PRO A O 1
ATOM 800 N N . ARG A 1 104 ? -7.537 -6.397 -11.257 1.00 98.06 104 ARG A N 1
ATOM 801 C CA . ARG A 1 104 ? -8.671 -7.095 -10.643 1.00 98.06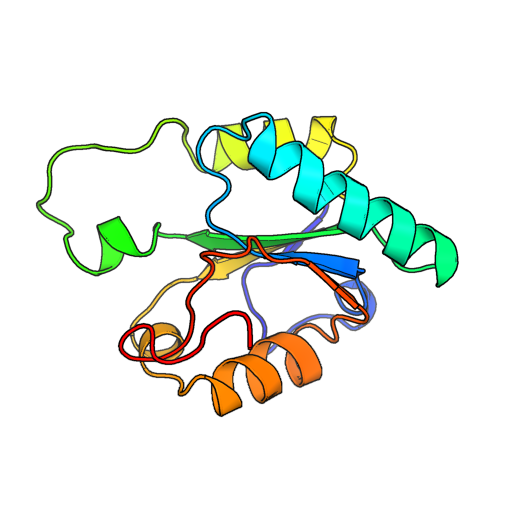 104 ARG A CA 1
ATOM 802 C C . ARG A 1 104 ? -8.221 -8.155 -9.643 1.00 98.06 104 ARG A C 1
ATOM 804 O O . ARG A 1 104 ? -8.774 -8.212 -8.548 1.00 98.06 104 ARG A O 1
ATOM 811 N N . ASP A 1 105 ? -7.231 -8.968 -9.998 1.00 98.44 105 ASP A N 1
ATOM 812 C CA . ASP A 1 105 ? -6.730 -10.016 -9.106 1.00 98.44 105 ASP A CA 1
ATOM 813 C C . ASP A 1 105 ? -6.039 -9.435 -7.879 1.00 98.44 105 ASP A C 1
ATOM 815 O O . ASP A 1 105 ? -6.184 -9.974 -6.789 1.00 98.44 105 ASP A O 1
ATOM 819 N N . PHE A 1 106 ? -5.312 -8.327 -8.026 1.00 98.31 106 PHE A N 1
ATOM 820 C CA . PHE A 1 106 ? -4.705 -7.640 -6.894 1.00 98.31 106 PHE A CA 1
ATOM 821 C C . PHE A 1 106 ? -5.777 -7.099 -5.937 1.00 98.31 106 PHE A C 1
ATOM 823 O O . PHE A 1 106 ? -5.736 -7.379 -4.739 1.00 98.31 106 PHE A O 1
ATOM 830 N N . ALA A 1 107 ? -6.778 -6.388 -6.462 1.00 98.00 107 ALA A N 1
ATOM 831 C CA . ALA A 1 107 ? -7.874 -5.854 -5.658 1.00 98.00 107 ALA A CA 1
ATOM 832 C C . ALA A 1 107 ? -8.684 -6.964 -4.968 1.00 98.00 107 ALA A C 1
ATOM 834 O O . ALA A 1 107 ? -8.992 -6.866 -3.783 1.00 98.00 107 ALA A O 1
ATOM 835 N N . GLN A 1 108 ? -8.988 -8.048 -5.684 1.00 98.19 108 GLN A N 1
ATOM 836 C CA . GLN A 1 108 ? -9.764 -9.150 -5.131 1.00 98.19 108 GLN A CA 1
ATOM 837 C C . GLN A 1 108 ? -8.933 -9.995 -4.162 1.00 98.19 108 GLN A C 1
ATOM 839 O O . GLN A 1 108 ? -9.268 -10.100 -2.993 1.00 98.19 108 GLN A O 1
ATOM 844 N N . ARG A 1 109 ? -7.829 -10.585 -4.625 1.00 98.25 109 ARG A N 1
ATOM 845 C CA . ARG A 1 109 ? -7.104 -11.621 -3.877 1.00 98.25 109 ARG A CA 1
ATOM 846 C C . ARG A 1 109 ? -6.246 -11.052 -2.758 1.00 98.25 109 ARG A C 1
ATOM 848 O O . ARG A 1 109 ? -6.110 -11.690 -1.722 1.00 98.25 109 ARG A O 1
ATOM 855 N N . VAL A 1 110 ? -5.640 -9.883 -2.972 1.00 98.31 110 VAL A N 1
ATOM 856 C CA . VAL A 1 110 ? -4.729 -9.277 -1.992 1.00 98.31 110 VAL A CA 1
ATOM 857 C C . VAL A 1 110 ? -5.515 -8.391 -1.038 1.00 98.31 110 VAL A C 1
ATOM 859 O O . VAL A 1 110 ? -5.524 -8.644 0.161 1.00 98.31 110 VAL A O 1
ATOM 862 N N . ILE A 1 111 ? -6.198 -7.374 -1.564 1.00 98.12 111 ILE A N 1
ATOM 863 C CA . ILE A 1 111 ? -6.857 -6.349 -0.743 1.00 98.12 111 ILE A CA 1
ATOM 864 C C . ILE A 1 111 ? -8.109 -6.909 -0.056 1.00 98.12 111 ILE A C 1
ATOM 866 O O . ILE A 1 111 ? -8.185 -6.887 1.174 1.00 98.12 111 ILE A O 1
ATOM 870 N N . ALA A 1 112 ? -9.077 -7.409 -0.830 1.00 98.06 112 ALA A N 1
ATOM 871 C CA . ALA A 1 112 ? -10.375 -7.819 -0.298 1.00 98.06 112 ALA A CA 1
ATOM 872 C C . ALA A 1 112 ? -10.319 -9.189 0.401 1.00 98.06 112 ALA A C 1
ATOM 874 O O . ALA A 1 112 ? -10.677 -9.311 1.569 1.00 98.06 112 ALA A O 1
ATOM 875 N N . ASP A 1 113 ? -9.822 -10.222 -0.274 1.00 97.94 113 ASP A N 1
ATOM 876 C CA . ASP A 1 113 ? -9.884 -11.596 0.230 1.00 97.94 113 ASP A CA 1
ATOM 877 C C . ASP A 1 113 ? -8.708 -11.956 1.128 1.00 97.94 113 ASP A C 1
ATOM 879 O O . ASP A 1 113 ? -8.883 -12.747 2.048 1.00 97.94 113 ASP A O 1
ATOM 883 N N . GLY A 1 114 ? -7.517 -11.409 0.890 1.00 97.88 114 GLY A N 1
ATOM 884 C CA . GLY A 1 114 ? -6.315 -11.737 1.658 1.00 97.88 114 GLY A CA 1
ATOM 885 C C . GLY A 1 114 ? -6.200 -10.919 2.940 1.00 97.88 114 GLY A C 1
ATOM 886 O O . GLY A 1 114 ? -6.207 -11.448 4.051 1.00 97.88 114 GLY A O 1
ATOM 887 N N . LEU A 1 115 ? -6.147 -9.598 2.789 1.00 98.25 115 LEU A N 1
ATOM 888 C CA . LEU A 1 115 ? -6.020 -8.665 3.905 1.00 98.25 115 LEU A CA 1
ATOM 889 C C . LEU A 1 115 ? -7.369 -8.294 4.530 1.00 98.25 115 LEU A C 1
ATOM 891 O O . LEU A 1 115 ? -7.409 -7.861 5.683 1.00 98.25 115 LEU A O 1
ATOM 895 N N . GLY A 1 116 ? -8.481 -8.456 3.807 1.00 98.25 116 GLY A N 1
ATOM 896 C CA . GLY A 1 116 ? -9.791 -8.052 4.312 1.00 98.25 116 GLY A CA 1
ATOM 897 C C . GLY A 1 116 ? -9.875 -6.560 4.591 1.00 98.25 116 GLY A C 1
ATOM 898 O O . GLY A 1 116 ? -10.485 -6.192 5.588 1.00 98.25 116 GLY A O 1
ATOM 899 N N . LEU A 1 117 ? -9.205 -5.714 3.800 1.00 98.50 117 LEU A N 1
ATOM 900 C CA . LEU A 1 117 ? -9.221 -4.270 4.042 1.00 98.50 117 LEU A CA 1
ATOM 901 C C . LEU A 1 117 ? -10.652 -3.742 3.916 1.00 98.50 117 LEU A C 1
ATOM 903 O O . LEU A 1 117 ? -11.342 -4.012 2.935 1.00 98.50 117 LEU A O 1
ATOM 907 N N . THR A 1 118 ? -11.092 -2.998 4.925 1.00 97.81 118 THR A N 1
ATOM 908 C CA . THR A 1 118 ? -12.467 -2.483 5.032 1.00 97.81 118 THR A CA 1
ATOM 909 C C . THR A 1 118 ? -12.621 -1.121 4.369 1.00 97.81 118 THR A C 1
ATOM 911 O O . THR A 1 118 ? -13.712 -0.757 3.939 1.00 97.81 118 THR A O 1
ATOM 914 N N . HIS A 1 119 ? -11.519 -0.384 4.251 1.00 98.56 119 HIS A N 1
ATOM 915 C CA . HIS A 1 119 ? -11.440 0.884 3.548 1.00 98.56 119 HIS A CA 1
ATOM 916 C C . HIS A 1 119 ? -10.024 1.079 2.994 1.00 98.56 119 HIS A C 1
ATOM 918 O O . HIS A 1 119 ? -9.042 0.631 3.591 1.00 98.56 119 HIS A O 1
ATOM 924 N N . VAL A 1 120 ? -9.913 1.735 1.840 1.00 98.31 120 VAL A N 1
ATOM 925 C CA . VAL A 1 120 ? -8.644 1.943 1.137 1.00 98.31 120 VAL A CA 1
ATOM 926 C C . VAL A 1 120 ? -8.501 3.408 0.751 1.00 98.31 120 VAL A C 1
ATOM 928 O O . VAL A 1 120 ? -9.395 3.980 0.135 1.00 98.31 120 VAL A O 1
ATOM 931 N N . VAL A 1 121 ? -7.344 3.991 1.064 1.00 98.56 121 VAL A N 1
ATOM 932 C CA . VAL A 1 121 ? -6.938 5.322 0.598 1.00 98.56 121 VAL A CA 1
ATOM 933 C C . VAL A 1 121 ? -5.685 5.206 -0.260 1.00 98.56 121 VAL A C 1
ATOM 935 O O . VAL A 1 121 ? -4.711 4.553 0.115 1.00 98.56 121 VAL A O 1
ATOM 938 N N . ILE A 1 122 ? -5.696 5.873 -1.408 1.00 97.75 122 ILE A N 1
ATOM 939 C CA . ILE A 1 122 ? -4.573 5.948 -2.345 1.00 97.75 122 ILE A CA 1
ATOM 940 C C . ILE A 1 122 ? -4.326 7.397 -2.759 1.00 97.75 122 ILE A C 1
ATOM 942 O O . ILE A 1 122 ? -5.222 8.238 -2.689 1.00 97.75 122 ILE A O 1
ATOM 946 N N . GLY A 1 123 ? -3.103 7.687 -3.203 1.00 95.56 123 GLY A N 1
ATOM 947 C CA . GLY A 1 123 ? -2.821 8.924 -3.932 1.00 95.56 123 GLY A CA 1
ATOM 948 C C . GLY A 1 123 ? -3.489 8.915 -5.310 1.00 95.56 123 GLY A C 1
ATOM 949 O O . GLY A 1 123 ? -3.693 7.853 -5.896 1.00 95.56 123 GLY A O 1
ATOM 950 N N . ALA A 1 124 ? -3.804 10.095 -5.847 1.00 93.94 124 ALA A N 1
ATOM 951 C CA . ALA A 1 124 ? -4.460 10.231 -7.153 1.00 93.94 124 ALA A CA 1
ATOM 952 C C . ALA A 1 124 ? -3.626 9.672 -8.326 1.00 93.94 124 ALA A C 1
ATOM 954 O O . ALA A 1 124 ? -4.173 9.311 -9.363 1.00 93.94 124 ALA A O 1
ATOM 955 N N . ASP A 1 125 ? -2.306 9.587 -8.159 1.00 91.81 125 ASP A N 1
ATOM 956 C CA . ASP A 1 125 ? -1.334 9.050 -9.114 1.00 91.81 125 ASP A CA 1
ATOM 957 C C . ASP A 1 125 ? -0.983 7.570 -8.864 1.00 91.81 125 ASP A C 1
ATOM 959 O O . ASP A 1 125 ? -0.103 7.004 -9.525 1.00 91.81 125 ASP A O 1
ATOM 963 N N . PHE A 1 126 ? -1.657 6.915 -7.913 1.00 94.25 126 PHE A N 1
ATOM 964 C CA . PHE A 1 126 ? -1.407 5.516 -7.599 1.00 94.25 126 PHE A CA 1
ATOM 965 C C . PHE A 1 126 ? -1.742 4.617 -8.791 1.00 94.25 126 PHE A C 1
ATOM 967 O O . PHE A 1 126 ? -2.820 4.694 -9.379 1.00 94.25 126 PHE A O 1
ATOM 974 N N . CYS A 1 127 ? -0.803 3.731 -9.126 1.00 95.56 127 CYS A N 1
ATOM 975 C CA . CYS A 1 127 ? -0.998 2.699 -10.135 1.00 95.56 127 CYS A CA 1
ATOM 976 C C . CYS A 1 127 ? -0.653 1.328 -9.554 1.00 95.56 127 CYS A C 1
ATOM 978 O O . CYS A 1 127 ? 0.314 1.200 -8.797 1.00 95.56 127 CYS A O 1
ATOM 980 N N . PHE A 1 128 ? -1.383 0.293 -9.964 1.00 96.25 128 PHE A N 1
ATOM 981 C CA . PHE A 1 128 ? -1.210 -1.069 -9.458 1.00 96.25 128 PHE A CA 1
ATOM 982 C C . PHE A 1 128 ? -1.507 -2.140 -10.511 1.00 96.25 128 PHE A C 1
ATOM 984 O O . PHE A 1 128 ? -1.922 -1.855 -11.634 1.00 96.25 128 PHE A O 1
ATOM 991 N N . GLY A 1 129 ? -1.251 -3.395 -10.138 1.00 95.38 129 GLY A N 1
ATOM 992 C CA . GLY A 1 129 ? -1.370 -4.543 -11.029 1.00 95.38 129 GLY A CA 1
ATOM 993 C C . GLY A 1 129 ? -0.294 -4.587 -12.119 1.00 95.38 129 GLY A C 1
ATOM 994 O O . GLY A 1 129 ? 0.549 -3.693 -12.268 1.00 95.38 129 GLY A O 1
ATOM 995 N N . LYS A 1 130 ? -0.324 -5.673 -12.888 1.00 96.75 130 LYS A N 1
ATOM 996 C CA . LYS A 1 130 ? 0.616 -5.968 -13.966 1.00 96.75 130 LYS A CA 1
ATOM 997 C C . LYS A 1 130 ? 0.671 -4.809 -14.953 1.00 96.75 130 LYS A C 1
ATOM 999 O O . LYS A 1 130 ? -0.355 -4.340 -15.439 1.00 96.75 130 LYS A O 1
ATOM 1004 N N . GLY A 1 131 ? 1.887 -4.353 -15.242 1.00 94.62 131 GLY A N 1
ATOM 1005 C CA . GLY A 1 131 ? 2.116 -3.257 -16.183 1.00 94.62 131 GLY A CA 1
ATOM 1006 C C . GLY A 1 131 ? 1.558 -1.908 -15.726 1.00 94.62 131 GLY A C 1
ATOM 1007 O O . GLY A 1 131 ? 1.391 -1.036 -16.569 1.00 94.62 131 GLY A O 1
AT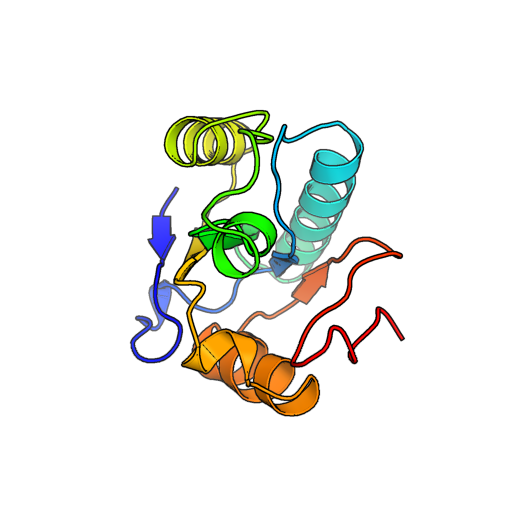OM 1008 N N . ARG A 1 132 ? 1.272 -1.726 -14.424 1.00 95.56 132 ARG A N 1
ATOM 1009 C CA . ARG A 1 132 ? 0.658 -0.501 -13.873 1.00 95.56 132 ARG A CA 1
ATOM 1010 C C . ARG A 1 132 ? -0.704 -0.178 -14.512 1.00 95.56 132 ARG A C 1
ATOM 1012 O O . ARG A 1 132 ? -1.045 0.988 -14.664 1.00 95.56 132 ARG A O 1
ATOM 1019 N N . ALA A 1 133 ? -1.453 -1.209 -14.907 1.00 97.44 133 ALA A N 1
ATOM 1020 C CA . ALA A 1 133 ? -2.701 -1.057 -15.652 1.00 97.44 133 ALA A CA 1
ATOM 1021 C C . ALA A 1 133 ? -3.895 -0.585 -14.800 1.00 97.44 133 ALA A C 1
ATOM 1023 O O . ALA A 1 133 ? -4.875 -0.105 -15.356 1.00 97.44 133 ALA A O 1
ATOM 1024 N N . GLY A 1 134 ? -3.8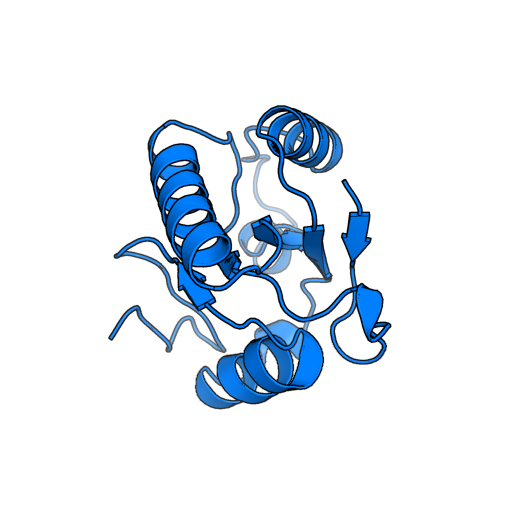43 -0.749 -13.476 1.00 96.44 134 GLY A N 1
ATOM 1025 C CA . GLY A 1 134 ? -4.856 -0.230 -12.558 1.00 96.44 134 GLY A CA 1
ATOM 1026 C C . GLY A 1 134 ? -4.510 1.187 -12.130 1.00 96.44 134 GLY A C 1
ATOM 1027 O O . GLY A 1 134 ? -3.357 1.437 -11.776 1.00 96.44 134 GLY A O 1
ATOM 1028 N N . THR A 1 135 ? -5.493 2.083 -12.134 1.00 96.31 135 THR A N 1
ATOM 1029 C CA . THR A 1 135 ? -5.377 3.478 -11.687 1.00 96.31 135 THR A CA 1
ATOM 1030 C C . THR A 1 135 ? -6.381 3.752 -10.564 1.00 96.31 135 THR A C 1
ATOM 1032 O O . THR A 1 135 ? -7.027 2.835 -10.066 1.00 96.31 135 THR A O 1
ATOM 1035 N N . ALA A 1 136 ? -6.489 5.003 -10.116 1.00 93.19 136 ALA A N 1
ATOM 1036 C CA . ALA A 1 136 ? -7.442 5.387 -9.078 1.00 93.19 136 ALA A CA 1
ATOM 1037 C C . ALA A 1 136 ? -8.925 5.373 -9.523 1.00 93.19 136 ALA A C 1
ATOM 1039 O O . ALA A 1 136 ? -9.792 5.478 -8.657 1.00 93.19 136 ALA A O 1
ATOM 1040 N N . GLN A 1 137 ? -9.214 5.282 -10.830 1.00 88.06 137 GLN A N 1
ATOM 1041 C CA . GLN A 1 137 ? -10.573 5.168 -11.389 1.00 88.06 137 GLN A CA 1
ATOM 1042 C C . GLN A 1 137 ? -10.972 3.706 -11.594 1.00 88.06 137 GLN A C 1
ATOM 1044 O O . GLN A 1 137 ? -12.169 3.408 -11.389 1.00 88.06 137 GLN A O 1
#

Radius of gyration: 14.06 Å; chains: 1; bounding box: 38×32×32 Å

Secondary structure (DSSP, 8-state):
-EEE--SSS--GGG---EEEES--TT--HHHHHHHHHHHHHHHHHTPPEEEEEEES-HHHHH-TTSPP--SS-HHHHHHHHHHTT-SEEEEEE--HHHHT--HHHIIIIIIITTS--SEEEE-TT--BSGGG-B---

Sequence (137 aa):
MRIIRDYTYVDLADRGASAAIGNFDGVHLGHRSVIDMARSAGEAIGAPLGVMTFEPHPRQFFAPDAPPFRLMSREARAHRLEKLGVDKLYELNFNAALSSLTPRDFAQRVIADGLGLTHVVIGADFCFGKGRAGTAQ

pLDDT: mean 97.06, std 1.8, range [88.06, 98.88]

Foldseek 3Di:
DAEAADQADDDPVQAAAQEEEDACFPVDPVVLVLQVVSVVVCVVVVHAREYEHEPPHVVCQVPVPDPDDGNDDPVVSVVVVVVVVHPYYHHYYDDPVQQQFAPVCCCPRRVCVRRVYPHYTYDQQDFDHHPSPDGPD